Protein AF-A0A7Y2YFJ6-F1 (afdb_monomer)

Sequence (96 aa):
MQQESKYTLKSYNLSKLILILLTVAALAVMINTNPVISRFLFGLPVVLSGLLGIVGVIILYKGRNEPIDEKKIIAFVVNTAMVLLIIAIFISNTLY

pLDDT: mean 88.81, std 11.49, range [35.41, 97.5]

Mean predicted aligned error: 5.03 Å

Radius of gyration: 15.34 Å; Cα contacts (8 Å, |Δi|>4): 104; chains: 1; bounding box: 30×35×45 Å

Secondary structure (DSSP, 8-state):
-----HHHHHHHHHHHHHHHHHHHHHHHHHH---HHHHHHHHHHHHHHHHHHHHHHHHHHHHTTTS---HHHHHHHHHHHHHHHHHHHHHHHHHH-

Nearest PDB structures (foldseek):
  5vot-assembly1_F  TM=4.500E-01  e=9.932E-01  Rattus norvegicus
  5vot-assembly1_G  TM=5.470E-01  e=2.808E+00  Rattus norvegicus
  2dnx-assembly1_A  TM=5.049E-01  e=5.301E+00  Homo sapiens
  8gjg-assembly1_A  TM=5.930E-01  e=7.075E+00  synthetic construct

Structure (mmCIF, N/CA/C/O backbone):
data_AF-A0A7Y2YFJ6-F1
#
_entry.id   AF-A0A7Y2YFJ6-F1
#
loop_
_atom_site.group_PDB
_atom_site.id
_atom_site.type_symbol
_atom_site.label_atom_id
_atom_site.label_alt_id
_atom_site.label_comp_id
_atom_site.label_asym_id
_atom_site.label_entity_id
_atom_site.label_seq_id
_atom_site.pdbx_PDB_ins_code
_atom_site.Cartn_x
_atom_site.Cartn_y
_atom_site.Cartn_z
_atom_site.occupancy
_atom_site.B_iso_or_equiv
_atom_site.auth_seq_id
_atom_site.auth_comp_id
_atom_site.auth_asym_id
_atom_site.auth_atom_id
_atom_site.pdbx_PDB_model_num
ATOM 1 N N . MET A 1 1 ? -15.986 15.693 23.183 1.00 35.41 1 MET A N 1
ATOM 2 C CA . MET A 1 1 ? -14.667 15.669 22.513 1.00 35.41 1 MET A CA 1
ATOM 3 C C . MET A 1 1 ? -14.560 14.358 21.754 1.00 35.41 1 MET A C 1
ATOM 5 O O . MET A 1 1 ? -14.580 13.315 22.394 1.00 35.41 1 MET A O 1
ATOM 9 N N . GLN A 1 2 ? -14.559 14.394 20.417 1.00 44.66 2 GLN A N 1
ATOM 10 C CA . GLN A 1 2 ? -14.331 13.203 19.591 1.00 44.66 2 GLN A CA 1
ATOM 11 C C . GLN A 1 2 ? -12.930 12.677 19.902 1.00 44.66 2 GLN A C 1
ATOM 13 O O . GLN A 1 2 ? -11.945 13.391 19.737 1.00 44.66 2 GLN A O 1
ATOM 18 N N . GLN A 1 3 ? -12.857 11.463 20.437 1.00 53.78 3 GLN A N 1
ATOM 19 C CA . GLN A 1 3 ? -11.600 10.814 20.769 1.00 53.78 3 GLN A CA 1
ATOM 20 C C . GLN A 1 3 ? -10.869 10.550 19.449 1.00 53.78 3 GLN A C 1
ATOM 22 O O . GLN A 1 3 ? -11.312 9.717 18.660 1.00 53.78 3 GLN A O 1
ATOM 27 N N . GLU A 1 4 ? -9.815 11.320 19.161 1.00 59.53 4 GLU A N 1
ATOM 28 C CA . GLU A 1 4 ? -9.047 11.132 17.934 1.00 59.53 4 GLU A CA 1
ATOM 29 C C . GLU A 1 4 ? -8.532 9.693 17.884 1.00 59.53 4 GLU A C 1
ATOM 31 O O . GLU A 1 4 ? -7.816 9.207 18.763 1.00 59.53 4 GLU A O 1
ATOM 36 N N . SER A 1 5 ? -8.965 9.009 16.838 1.00 74.44 5 SER A N 1
ATOM 37 C CA . SER A 1 5 ? -8.759 7.597 16.587 1.00 74.44 5 SER A CA 1
ATOM 38 C C . SER A 1 5 ? -7.275 7.328 16.308 1.00 74.44 5 SER A C 1
ATOM 40 O O . SER A 1 5 ? -6.808 7.424 15.171 1.00 74.44 5 SER A O 1
ATOM 42 N N . LYS A 1 6 ? -6.492 7.064 17.359 1.00 88.50 6 LYS A N 1
ATOM 43 C CA . LYS A 1 6 ? -5.022 6.990 17.315 1.00 88.50 6 LYS A CA 1
ATOM 44 C C . LYS A 1 6 ? -4.509 5.958 16.311 1.00 88.50 6 LYS A C 1
ATOM 46 O O . LYS A 1 6 ? -3.498 6.205 15.648 1.00 88.50 6 LYS A O 1
ATOM 51 N N . TYR A 1 7 ? -5.148 4.794 16.213 1.00 91.25 7 TYR A N 1
ATOM 52 C CA . TYR A 1 7 ? -4.722 3.741 15.288 1.00 91.25 7 TYR A CA 1
ATOM 53 C C . TYR A 1 7 ? -5.165 4.046 13.857 1.00 91.25 7 TYR A C 1
ATOM 55 O O . TYR A 1 7 ? -4.362 3.932 12.930 1.00 91.25 7 TYR A O 1
ATOM 63 N N . THR A 1 8 ? -6.396 4.516 13.686 1.00 91.94 8 THR A N 1
ATOM 64 C CA . THR A 1 8 ? -6.945 4.957 12.400 1.00 91.94 8 THR A CA 1
ATOM 65 C C . THR A 1 8 ? -6.108 6.071 11.789 1.00 91.94 8 THR A C 1
ATOM 67 O O . THR A 1 8 ? -5.740 5.969 10.625 1.00 91.94 8 THR A O 1
ATOM 70 N N . LEU A 1 9 ? -5.703 7.084 12.562 1.00 93.94 9 LEU A N 1
ATOM 71 C CA . LEU A 1 9 ? -4.864 8.173 12.059 1.00 93.94 9 LEU A CA 1
ATOM 72 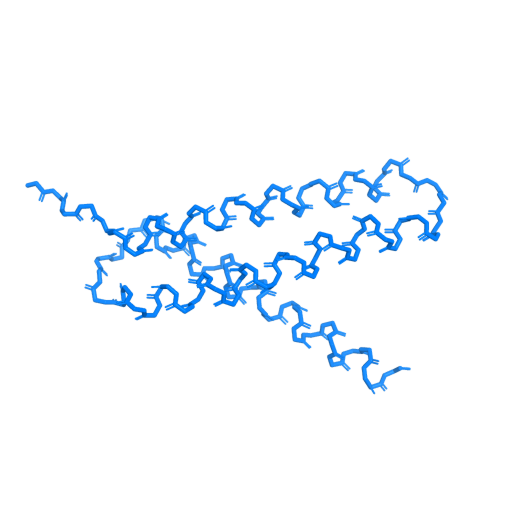C C . LEU A 1 9 ? -3.495 7.671 11.579 1.00 93.94 9 LEU A C 1
ATOM 74 O O . LEU A 1 9 ? -3.003 8.097 10.535 1.00 93.94 9 LEU A O 1
ATOM 78 N N . LYS A 1 10 ? -2.881 6.738 12.317 1.00 94.12 10 LYS A N 1
ATOM 79 C CA . LYS A 1 10 ? -1.615 6.112 11.909 1.00 94.12 10 LYS A CA 1
ATOM 80 C C . LYS A 1 10 ? -1.773 5.312 10.620 1.00 94.12 10 LYS A C 1
ATOM 82 O O . LYS A 1 10 ? -0.975 5.486 9.706 1.00 94.12 10 LYS A O 1
ATOM 87 N N . SER A 1 11 ? -2.803 4.472 10.543 1.00 94.56 11 SER A N 1
ATOM 88 C CA . SER A 1 11 ? -3.099 3.664 9.357 1.00 94.56 11 SER A CA 1
ATOM 89 C C . SER A 1 11 ? -3.416 4.547 8.141 1.00 94.56 11 SER A C 1
ATOM 91 O O . SER A 1 11 ? -2.885 4.320 7.058 1.00 94.56 11 SER A O 1
ATOM 93 N N . TYR A 1 12 ? -4.166 5.632 8.344 1.00 95.94 12 TYR A N 1
ATOM 94 C CA . TYR A 1 12 ? -4.479 6.640 7.331 1.00 95.94 12 TYR A CA 1
ATOM 95 C C . TYR A 1 12 ? -3.236 7.379 6.817 1.00 95.94 12 TYR A C 1
ATOM 97 O O . TYR A 1 12 ? -3.099 7.621 5.618 1.00 95.94 12 TYR A O 1
ATOM 105 N N . ASN A 1 13 ? -2.293 7.723 7.698 1.00 96.31 13 ASN A N 1
ATOM 106 C CA . ASN A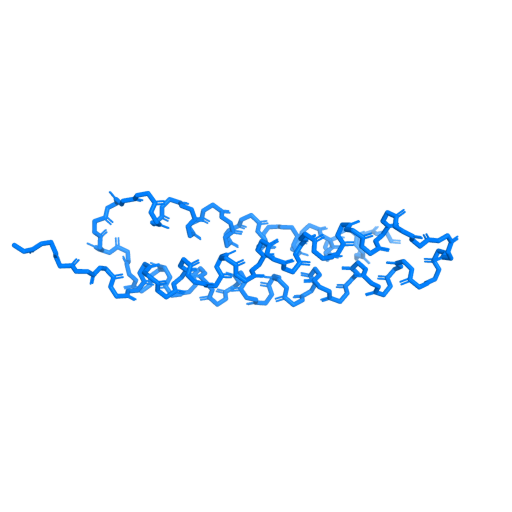 1 13 ? -1.034 8.336 7.276 1.00 96.31 13 ASN A CA 1
ATOM 107 C C . ASN A 1 13 ? -0.208 7.398 6.386 1.00 96.31 13 ASN A C 1
ATOM 109 O O . ASN A 1 13 ? 0.381 7.868 5.414 1.00 96.31 13 ASN A O 1
ATOM 113 N N . LEU A 1 14 ? -0.213 6.089 6.661 1.00 96.44 14 LEU A N 1
ATOM 114 C CA . LEU A 1 14 ? 0.411 5.105 5.771 1.00 96.44 14 LEU A CA 1
ATOM 115 C C . LEU A 1 14 ? -0.297 5.045 4.417 1.00 96.44 14 LEU A C 1
ATOM 117 O O . LEU A 1 14 ? 0.369 5.050 3.388 1.00 96.44 14 LEU A O 1
ATOM 121 N N . SER A 1 15 ? -1.628 5.085 4.399 1.00 96.25 15 SER A N 1
ATOM 122 C CA . SER A 1 15 ? -2.394 5.119 3.151 1.00 96.25 15 SER A CA 1
ATOM 123 C C . SER A 1 15 ? -2.083 6.349 2.301 1.00 96.25 15 SER A C 1
ATOM 125 O O . SER A 1 15 ? -1.931 6.226 1.090 1.00 96.25 15 SER A O 1
ATOM 127 N N . LYS A 1 16 ? -1.897 7.527 2.912 1.00 97.50 16 LYS A N 1
ATOM 128 C CA . LYS A 1 16 ? -1.432 8.720 2.184 1.00 97.50 16 LYS A CA 1
ATOM 129 C C . LYS A 1 16 ? -0.056 8.508 1.550 1.00 97.50 16 LYS A C 1
ATOM 131 O O . LYS A 1 16 ? 0.139 8.888 0.401 1.00 97.50 16 LYS A O 1
ATOM 136 N N . LEU A 1 17 ? 0.881 7.887 2.269 1.00 96.75 17 LEU A N 1
ATOM 137 C CA . LEU A 1 17 ? 2.205 7.571 1.722 1.00 96.75 17 LEU A CA 1
ATOM 138 C C . LEU A 1 17 ? 2.117 6.577 0.559 1.00 96.75 17 LEU A C 1
ATOM 140 O O . LEU A 1 17 ? 2.776 6.789 -0.453 1.00 96.75 17 LEU A O 1
ATOM 144 N N . ILE A 1 18 ? 1.272 5.548 0.670 1.00 96.69 18 ILE A N 1
ATOM 145 C CA . ILE A 1 18 ? 1.002 4.599 -0.420 1.00 96.69 18 ILE A CA 1
ATOM 146 C C . ILE A 1 18 ? 0.482 5.340 -1.654 1.00 96.69 18 ILE A C 1
ATOM 148 O O . ILE A 1 18 ? 1.014 5.161 -2.743 1.00 96.69 18 ILE A O 1
ATOM 152 N N . LEU A 1 19 ? -0.509 6.221 -1.498 1.00 96.06 19 LEU A N 1
ATOM 153 C CA . LEU A 1 19 ? -1.061 6.988 -2.618 1.00 96.06 19 LEU A CA 1
ATOM 154 C C . LEU A 1 19 ? -0.004 7.871 -3.293 1.00 96.06 19 LEU A C 1
ATOM 156 O O . LEU A 1 19 ? 0.047 7.932 -4.521 1.00 96.06 19 LEU A O 1
ATOM 160 N N . ILE A 1 20 ? 0.875 8.511 -2.517 1.00 95.44 20 ILE A N 1
ATOM 161 C CA . ILE A 1 20 ? 1.992 9.294 -3.061 1.00 95.44 20 ILE A CA 1
ATOM 162 C C . ILE A 1 20 ? 2.959 8.388 -3.83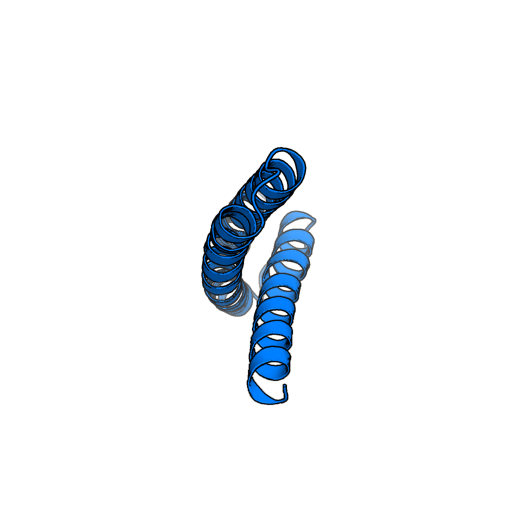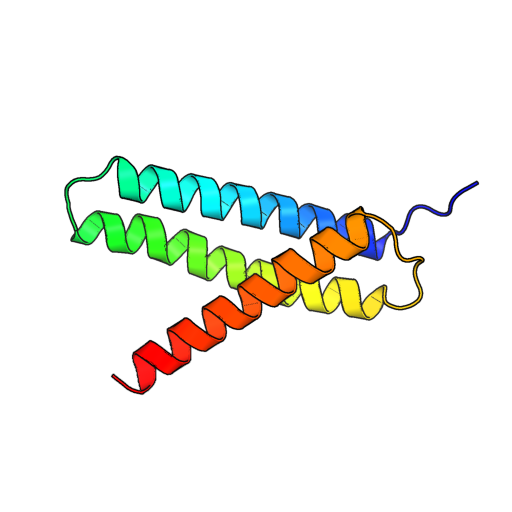0 1.00 95.44 20 ILE A C 1
ATOM 164 O O . ILE A 1 20 ? 3.296 8.699 -4.970 1.00 95.44 20 ILE A O 1
ATOM 168 N N . LEU A 1 21 ? 3.372 7.257 -3.247 1.00 93.94 21 LEU A N 1
ATOM 169 C CA . LEU A 1 21 ? 4.276 6.302 -3.895 1.00 93.94 21 LEU A CA 1
ATOM 170 C C . LEU A 1 21 ? 3.706 5.790 -5.219 1.00 93.94 21 LEU A C 1
ATOM 172 O O . LEU A 1 21 ? 4.416 5.771 -6.220 1.00 93.94 21 LEU A O 1
ATOM 176 N N . LEU A 1 22 ? 2.423 5.427 -5.241 1.00 92.38 22 LEU A N 1
ATOM 177 C CA . LEU A 1 22 ? 1.744 4.957 -6.447 1.00 92.38 22 LEU A CA 1
ATOM 178 C C . LEU A 1 22 ? 1.596 6.062 -7.495 1.00 92.38 22 LEU A C 1
ATOM 180 O O . LEU A 1 22 ? 1.759 5.800 -8.684 1.00 92.38 22 LEU A O 1
ATOM 184 N N . THR A 1 23 ? 1.348 7.302 -7.071 1.00 93.12 23 THR A N 1
ATOM 185 C CA . THR A 1 23 ? 1.284 8.452 -7.984 1.00 93.12 23 THR A CA 1
ATOM 186 C C . THR A 1 23 ? 2.645 8.703 -8.628 1.00 93.12 23 THR A C 1
ATOM 188 O O . THR A 1 23 ? 2.735 8.857 -9.844 1.00 93.12 23 THR A O 1
ATOM 191 N N . VAL A 1 24 ? 3.720 8.677 -7.835 1.00 89.69 24 VAL A N 1
ATOM 192 C CA . VAL A 1 24 ? 5.095 8.796 -8.340 1.00 89.69 24 VAL A CA 1
ATOM 193 C C . VAL A 1 24 ? 5.423 7.647 -9.292 1.00 89.69 24 VAL A C 1
ATOM 195 O O . VAL A 1 24 ? 5.967 7.897 -10.362 1.00 89.69 24 VAL A O 1
ATOM 198 N N . ALA A 1 25 ? 5.046 6.411 -8.955 1.00 89.31 25 ALA A N 1
ATOM 199 C CA . ALA A 1 25 ? 5.244 5.247 -9.818 1.00 89.31 25 ALA A CA 1
ATOM 200 C C . ALA A 1 25 ? 4.534 5.411 -11.169 1.00 89.31 25 ALA A C 1
ATOM 202 O O . ALA A 1 25 ? 5.137 5.189 -12.216 1.00 89.31 25 ALA A O 1
ATOM 203 N N . ALA A 1 26 ? 3.271 5.845 -11.153 1.00 89.25 26 ALA A N 1
ATOM 204 C CA . ALA A 1 26 ? 2.488 6.071 -12.362 1.00 89.25 26 ALA A CA 1
ATOM 205 C C . ALA A 1 26 ? 3.109 7.164 -13.247 1.00 89.25 26 ALA A C 1
ATOM 207 O O . ALA A 1 26 ? 3.304 6.948 -14.442 1.00 89.25 26 ALA A O 1
ATOM 208 N N . LEU A 1 27 ? 3.491 8.304 -12.660 1.00 89.69 27 LEU A N 1
ATOM 209 C CA . LEU A 1 27 ? 4.155 9.391 -13.386 1.00 89.69 27 LEU A CA 1
ATOM 210 C C . LEU A 1 27 ? 5.507 8.952 -13.963 1.00 89.69 27 LEU A C 1
ATOM 212 O O . LEU A 1 27 ? 5.828 9.267 -15.107 1.00 89.69 27 LEU A O 1
ATOM 216 N N . ALA A 1 28 ? 6.286 8.192 -13.196 1.00 85.38 28 ALA A N 1
ATOM 217 C CA . ALA A 1 28 ? 7.589 7.700 -13.622 1.00 85.38 28 ALA A CA 1
ATOM 218 C C . ALA A 1 28 ? 7.484 6.724 -14.807 1.00 85.38 28 AL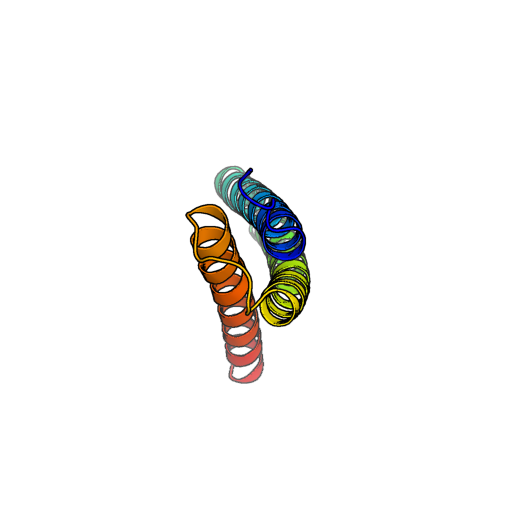A A C 1
ATOM 220 O O . ALA A 1 28 ? 8.318 6.770 -15.709 1.00 85.38 28 ALA A O 1
ATOM 221 N N . VAL A 1 29 ? 6.441 5.886 -14.843 1.00 84.12 29 VAL A N 1
ATOM 222 C CA . VAL A 1 29 ? 6.137 5.016 -15.992 1.00 84.12 29 VAL A CA 1
ATOM 223 C C . VAL A 1 29 ? 5.691 5.830 -17.204 1.00 84.12 29 VAL A C 1
ATOM 225 O O . VAL A 1 29 ? 6.125 5.539 -18.313 1.00 84.12 29 VAL A O 1
ATOM 228 N N . MET A 1 30 ? 4.859 6.857 -17.007 1.00 86.00 30 MET A N 1
ATOM 229 C CA . MET A 1 30 ? 4.355 7.701 -18.098 1.00 86.00 30 MET A CA 1
ATOM 230 C C . MET A 1 30 ? 5.456 8.502 -18.803 1.00 86.00 30 MET A C 1
ATOM 232 O O . MET A 1 30 ? 5.388 8.700 -20.012 1.00 86.00 30 MET A O 1
ATOM 236 N N . ILE A 1 31 ? 6.460 8.975 -18.061 1.00 83.25 31 ILE A N 1
ATOM 237 C CA . ILE A 1 31 ? 7.527 9.834 -18.599 1.00 83.25 31 ILE A CA 1
ATOM 238 C C . ILE A 1 31 ? 8.638 9.013 -19.275 1.00 83.25 31 ILE A C 1
ATOM 240 O O . ILE A 1 31 ? 9.365 9.534 -20.122 1.00 83.25 31 ILE A O 1
ATOM 244 N N . ASN A 1 32 ? 8.804 7.738 -18.915 1.00 71.38 32 ASN A N 1
ATOM 245 C CA . ASN A 1 32 ? 9.985 6.977 -19.303 1.00 71.38 32 ASN A CA 1
ATOM 246 C C . ASN A 1 32 ? 9.762 6.090 -20.536 1.00 71.38 32 ASN A C 1
ATOM 248 O O . ASN A 1 32 ? 8.947 5.172 -20.528 1.00 71.38 32 ASN A O 1
ATOM 252 N N . THR A 1 33 ? 10.563 6.317 -21.578 1.00 66.81 33 THR A N 1
ATOM 253 C CA . THR A 1 33 ? 10.551 5.557 -22.837 1.00 66.81 33 THR A CA 1
ATOM 254 C C . THR A 1 33 ? 11.399 4.283 -22.799 1.00 66.81 33 THR A C 1
ATOM 256 O O . THR A 1 33 ? 11.288 3.461 -23.707 1.00 66.81 33 THR A O 1
ATOM 259 N N . ASN A 1 34 ? 12.230 4.074 -21.766 1.00 80.38 34 ASN A N 1
ATOM 260 C CA . ASN A 1 34 ? 13.028 2.854 -21.634 1.00 80.38 34 ASN A CA 1
ATOM 261 C C . ASN A 1 34 ? 12.303 1.789 -20.778 1.00 80.38 34 ASN A C 1
ATOM 263 O O . ASN A 1 34 ? 12.112 1.990 -19.571 1.00 80.38 34 ASN A O 1
ATOM 267 N N . PRO A 1 35 ? 11.965 0.616 -21.349 1.00 78.62 35 PRO A N 1
ATOM 268 C CA . PRO A 1 35 ? 11.181 -0.414 -20.665 1.00 78.62 35 PRO A CA 1
ATOM 269 C C . PRO A 1 35 ? 11.891 -1.040 -19.454 1.00 78.62 35 PRO A C 1
ATOM 271 O O . PRO A 1 35 ? 11.227 -1.450 -18.501 1.00 78.62 35 PRO A O 1
ATOM 274 N N . VAL A 1 36 ? 13.228 -1.092 -19.443 1.00 81.69 36 VAL A N 1
ATOM 275 C CA . VAL A 1 36 ? 13.991 -1.649 -18.311 1.00 81.69 36 VAL A CA 1
ATOM 276 C C . VAL A 1 36 ? 13.891 -0.727 -17.101 1.00 81.69 36 VAL A C 1
ATOM 278 O O . VAL A 1 36 ? 13.616 -1.178 -15.992 1.00 81.69 36 VAL A O 1
ATOM 281 N N . ILE A 1 37 ? 14.062 0.577 -17.317 1.00 79.38 37 ILE A N 1
ATOM 282 C CA . ILE A 1 37 ? 14.001 1.569 -16.242 1.00 79.38 37 ILE A CA 1
ATOM 283 C C . ILE A 1 37 ? 12.556 1.700 -15.732 1.00 79.38 37 ILE A C 1
ATOM 285 O O . ILE A 1 37 ? 12.341 1.786 -14.525 1.00 79.38 37 ILE A O 1
ATOM 289 N N . SER A 1 38 ? 11.563 1.609 -16.624 1.00 77.44 38 SER A N 1
ATOM 290 C CA . SER A 1 38 ? 10.139 1.598 -16.263 1.00 77.44 38 SER A CA 1
ATOM 291 C C . SER A 1 38 ? 9.781 0.461 -15.289 1.00 77.44 38 SER A C 1
ATOM 293 O O . SER A 1 38 ? 9.088 0.695 -14.298 1.00 77.44 38 SER A O 1
ATOM 295 N N . ARG A 1 39 ? 10.347 -0.746 -15.470 1.00 80.75 39 ARG A N 1
ATOM 296 C CA . ARG A 1 39 ? 10.160 -1.862 -14.519 1.00 80.75 39 ARG A CA 1
ATOM 297 C C . ARG A 1 39 ? 10.642 -1.536 -13.111 1.00 80.75 39 ARG A C 1
ATOM 299 O O . ARG A 1 39 ? 9.943 -1.857 -12.156 1.00 80.75 39 ARG A O 1
ATOM 306 N N . PHE A 1 40 ? 11.808 -0.911 -12.965 1.00 82.69 40 PHE A N 1
ATOM 307 C CA . PHE A 1 40 ? 12.329 -0.549 -11.643 1.00 82.69 40 PHE A CA 1
ATOM 308 C C . PHE A 1 40 ? 11.550 0.610 -11.018 1.00 82.69 40 PHE A C 1
ATOM 310 O O . PHE A 1 40 ? 11.204 0.549 -9.838 1.00 82.69 40 PHE A O 1
ATOM 317 N N . LEU A 1 41 ? 11.230 1.633 -11.817 1.00 82.00 41 LEU A N 1
ATOM 318 C CA . LEU A 1 41 ? 10.470 2.807 -11.383 1.00 82.00 41 LEU A CA 1
ATOM 319 C C . LEU A 1 41 ? 9.034 2.473 -10.975 1.00 82.00 41 LEU A C 1
ATOM 321 O O . LEU A 1 41 ? 8.479 3.154 -10.120 1.00 82.00 41 LEU A O 1
ATOM 325 N N . PHE A 1 42 ? 8.445 1.425 -11.547 1.00 84.69 42 PHE A N 1
ATOM 326 C CA . PHE A 1 42 ? 7.150 0.911 -11.118 1.00 84.69 42 PHE A CA 1
ATOM 327 C C . PHE A 1 42 ? 7.278 -0.094 -9.970 1.00 84.69 42 PHE A C 1
ATOM 329 O O . PHE A 1 42 ? 6.612 0.026 -8.943 1.00 84.69 42 PHE A O 1
ATOM 336 N N . GLY A 1 43 ? 8.154 -1.087 -10.131 1.00 87.19 43 GLY A N 1
ATOM 337 C CA . GLY A 1 43 ? 8.246 -2.235 -9.237 1.00 87.19 43 GLY A CA 1
ATOM 338 C C . GLY A 1 43 ? 8.652 -1.857 -7.817 1.00 87.19 43 GLY A C 1
ATOM 339 O O . GLY A 1 43 ? 8.033 -2.327 -6.864 1.00 87.19 43 GLY A O 1
ATOM 340 N N . LEU A 1 44 ? 9.643 -0.975 -7.654 1.00 89.88 44 LEU A N 1
ATOM 341 C CA . LEU A 1 44 ? 10.124 -0.603 -6.324 1.00 89.88 44 LEU A CA 1
ATOM 342 C C . LEU A 1 44 ? 9.047 0.137 -5.501 1.00 89.88 44 LEU A C 1
ATOM 344 O O . LEU A 1 44 ? 8.756 -0.317 -4.390 1.00 89.88 44 LEU A O 1
ATOM 348 N N . PRO A 1 45 ? 8.391 1.204 -6.005 1.00 91.81 45 PRO A N 1
ATOM 349 C CA . PRO A 1 45 ? 7.282 1.833 -5.289 1.00 91.81 45 PRO A CA 1
ATOM 350 C C . PRO A 1 45 ? 6.117 0.890 -4.988 1.00 91.81 45 PRO A C 1
ATOM 352 O O . PRO A 1 45 ? 5.527 0.996 -3.915 1.00 91.81 45 PRO A O 1
ATOM 355 N N . VAL A 1 46 ? 5.788 -0.038 -5.893 1.00 92.38 46 VAL A N 1
ATOM 356 C CA . VAL A 1 46 ? 4.708 -1.017 -5.690 1.00 92.38 46 VAL A CA 1
ATOM 357 C C . VAL A 1 46 ? 5.040 -1.971 -4.543 1.00 92.38 46 VAL A C 1
ATOM 359 O O . VAL A 1 46 ? 4.216 -2.154 -3.646 1.00 92.38 46 VAL A O 1
ATOM 362 N N . VAL A 1 47 ? 6.257 -2.525 -4.515 1.00 92.50 47 VAL A N 1
ATOM 363 C CA . VAL A 1 47 ? 6.706 -3.420 -3.435 1.00 92.50 47 VAL A CA 1
ATOM 364 C C . VAL A 1 47 ? 6.716 -2.692 -2.089 1.00 92.50 47 VAL A C 1
ATOM 366 O O . VAL A 1 47 ? 6.159 -3.193 -1.111 1.00 92.50 47 VAL A O 1
ATOM 369 N N . LEU A 1 48 ? 7.282 -1.480 -2.038 1.00 94.62 48 LEU A N 1
ATOM 370 C CA . LEU A 1 48 ? 7.270 -0.653 -0.827 1.00 94.62 48 LEU A CA 1
ATOM 371 C C . LEU A 1 48 ? 5.840 -0.352 -0.368 1.00 94.62 48 LEU A C 1
ATOM 373 O O . LEU A 1 48 ? 5.531 -0.479 0.817 1.00 94.62 48 LEU A O 1
ATOM 377 N N . SER A 1 49 ? 4.953 -0.013 -1.303 1.00 95.38 49 SER A N 1
ATOM 378 C CA . SER A 1 49 ? 3.555 0.289 -1.004 1.00 95.38 49 SER A CA 1
ATOM 379 C C . SER A 1 49 ? 2.834 -0.895 -0.372 1.00 95.38 49 SER A C 1
ATOM 381 O O . SER A 1 49 ? 2.096 -0.699 0.589 1.00 95.38 49 SER A O 1
ATOM 383 N N . GLY A 1 50 ? 3.049 -2.131 -0.830 1.00 95.12 50 GLY A N 1
ATOM 384 C CA . GLY A 1 50 ? 2.392 -3.271 -0.186 1.00 95.12 50 GLY A CA 1
ATOM 385 C C . GLY A 1 50 ? 3.015 -3.700 1.134 1.00 95.12 50 GLY A C 1
ATOM 386 O O . GLY A 1 50 ? 2.262 -4.122 2.007 1.00 95.12 50 GLY A O 1
ATOM 387 N N . LEU A 1 51 ? 4.314 -3.479 1.372 1.00 95.88 51 LEU A N 1
ATOM 388 C CA . LEU A 1 51 ? 4.866 -3.588 2.731 1.00 95.88 51 LEU A CA 1
ATOM 389 C C . LEU A 1 51 ? 4.179 -2.596 3.683 1.00 95.88 51 LEU A C 1
ATOM 391 O O . LEU A 1 51 ? 3.744 -2.976 4.773 1.00 95.88 51 LEU A O 1
ATOM 395 N N . LEU A 1 52 ? 4.008 -1.342 3.250 1.00 97.00 52 LEU A N 1
ATOM 396 C CA . LEU A 1 52 ? 3.252 -0.337 4.004 1.00 97.00 52 LEU A CA 1
ATOM 397 C C . LEU A 1 52 ? 1.780 -0.738 4.172 1.00 97.00 52 LEU A C 1
ATOM 399 O O . LEU A 1 52 ? 1.223 -0.532 5.248 1.00 97.00 52 LEU A O 1
ATOM 403 N N . GLY A 1 53 ? 1.171 -1.354 3.156 1.00 96.50 53 GLY A N 1
ATOM 404 C CA . GLY A 1 53 ? -0.190 -1.886 3.203 1.00 96.50 53 GLY A CA 1
ATOM 405 C C . GLY A 1 53 ? -0.356 -2.952 4.286 1.00 96.50 53 GLY A C 1
ATOM 406 O O . GLY A 1 53 ? -1.273 -2.852 5.099 1.00 96.50 53 GLY A O 1
ATOM 407 N N . ILE A 1 54 ? 0.572 -3.914 4.382 1.00 97.00 54 ILE A N 1
ATOM 408 C CA . ILE A 1 54 ? 0.571 -4.946 5.436 1.00 97.00 54 ILE A CA 1
ATOM 409 C C . ILE A 1 54 ? 0.627 -4.288 6.820 1.00 97.00 54 ILE A C 1
ATOM 411 O O . ILE A 1 54 ? -0.198 -4.582 7.689 1.00 97.00 54 ILE A O 1
ATOM 415 N N . VAL A 1 55 ? 1.562 -3.354 7.023 1.00 97.44 55 VAL A N 1
ATOM 416 C CA . VAL A 1 55 ? 1.684 -2.614 8.290 1.00 97.44 55 VAL A CA 1
ATOM 417 C C . VAL A 1 55 ? 0.403 -1.823 8.585 1.00 97.44 55 VAL A C 1
ATOM 419 O O . VAL A 1 55 ? -0.089 -1.838 9.716 1.00 97.44 55 VAL A O 1
ATOM 422 N N . GLY A 1 56 ? -0.173 -1.175 7.573 1.00 95.69 56 GLY A N 1
ATOM 423 C CA . GLY A 1 56 ? -1.412 -0.411 7.665 1.00 95.69 56 GLY A CA 1
ATOM 424 C C . GLY A 1 56 ? -2.606 -1.254 8.102 1.00 95.69 56 GLY A C 1
ATOM 425 O O . GLY A 1 56 ? -3.331 -0.839 9.012 1.00 95.69 56 GLY A O 1
ATOM 426 N N . VAL A 1 57 ? -2.763 -2.456 7.537 1.00 96.69 57 VAL A N 1
ATOM 427 C CA . VAL A 1 57 ? -3.800 -3.425 7.928 1.00 96.69 57 VAL A CA 1
ATOM 428 C C . VAL A 1 57 ? -3.591 -3.905 9.366 1.00 96.69 57 VAL A C 1
ATOM 430 O O . VAL A 1 57 ? -4.544 -3.924 10.143 1.00 96.69 57 VAL A O 1
ATOM 433 N N . ILE A 1 58 ? -2.355 -4.222 9.772 1.00 96.94 58 ILE A N 1
ATOM 434 C CA . ILE A 1 58 ? -2.050 -4.641 11.154 1.00 96.94 58 ILE A CA 1
ATOM 435 C C . ILE A 1 58 ? -2.409 -3.535 12.157 1.00 96.94 58 ILE A C 1
ATOM 437 O O . ILE A 1 58 ? -2.996 -3.809 13.207 1.00 96.94 58 ILE A O 1
ATOM 441 N N . ILE A 1 59 ? -2.070 -2.278 11.855 1.00 95.19 59 ILE A N 1
ATOM 442 C CA . ILE A 1 59 ? -2.415 -1.129 12.705 1.00 95.19 59 ILE A CA 1
ATOM 443 C C . ILE A 1 59 ? -3.935 -0.957 12.784 1.00 95.19 59 ILE A C 1
ATOM 445 O O . ILE A 1 59 ? -4.468 -0.765 13.877 1.00 95.19 59 ILE A O 1
ATOM 449 N N . LEU A 1 60 ? -4.632 -1.059 11.652 1.00 93.88 60 LEU A N 1
ATOM 450 C CA . LEU A 1 60 ? -6.084 -0.907 11.590 1.00 93.88 60 LEU A CA 1
ATOM 451 C C . LEU A 1 60 ? -6.808 -2.018 12.361 1.00 93.88 60 LEU A C 1
ATOM 453 O O . LEU A 1 60 ? -7.771 -1.745 13.073 1.00 93.88 60 LEU A O 1
ATOM 457 N N . TYR A 1 61 ? -6.291 -3.249 12.310 1.00 94.56 61 TYR A N 1
ATOM 458 C CA . TYR A 1 61 ? -6.800 -4.372 13.097 1.00 94.56 61 TYR A CA 1
ATOM 459 C C . TYR A 1 61 ? -6.668 -4.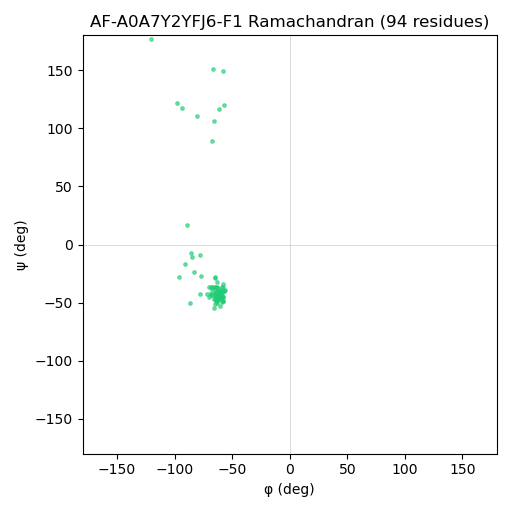131 14.609 1.00 94.56 61 TYR A C 1
ATOM 461 O O . TYR A 1 61 ? -7.601 -4.412 15.364 1.00 94.56 61 TYR A O 1
ATOM 469 N N . LYS A 1 62 ? -5.552 -3.538 15.065 1.00 93.31 62 LYS A N 1
ATOM 470 C CA . LYS A 1 62 ? -5.390 -3.109 16.470 1.00 93.31 62 LYS A CA 1
ATOM 471 C C . LYS A 1 62 ? -6.396 -2.016 16.859 1.00 93.31 62 LYS A C 1
ATOM 473 O O . LYS A 1 62 ? -6.855 -1.995 17.995 1.00 93.31 62 LYS A O 1
ATOM 478 N N . GLY A 1 63 ? -6.768 -1.153 15.913 1.00 90.31 63 GLY A N 1
ATOM 479 C CA . GLY A 1 63 ? -7.768 -0.088 16.058 1.00 90.31 63 GLY A CA 1
ATOM 480 C C . GLY A 1 63 ? -9.211 -0.483 15.728 1.00 90.31 63 GLY A C 1
ATOM 481 O O . GLY A 1 63 ? -10.040 0.394 15.481 1.00 90.31 63 GLY A O 1
ATOM 482 N N . ARG A 1 64 ? -9.552 -1.779 15.672 1.00 91.62 64 ARG A N 1
ATOM 483 C CA . ARG A 1 64 ? -10.863 -2.227 15.160 1.00 91.62 64 ARG A CA 1
ATOM 484 C C . ARG A 1 64 ? -12.063 -1.643 15.912 1.00 91.62 64 ARG A C 1
ATOM 486 O O . ARG A 1 64 ? -13.053 -1.320 15.268 1.00 91.62 64 ARG A O 1
ATOM 493 N N . ASN A 1 65 ? -11.931 -1.429 17.222 1.00 91.62 65 ASN A N 1
ATOM 494 C CA . ASN A 1 65 ? -12.990 -0.894 18.087 1.00 91.62 65 ASN A CA 1
ATOM 495 C C . ASN A 1 65 ? -13.170 0.629 17.964 1.00 91.62 65 ASN A C 1
ATOM 497 O O . ASN A 1 65 ? -14.100 1.180 18.544 1.00 91.62 65 ASN A O 1
ATOM 501 N N . GLU A 1 66 ? -12.269 1.320 17.263 1.00 90.44 66 GLU A N 1
ATOM 502 C CA . GLU A 1 66 ? -12.410 2.755 17.025 1.00 90.44 66 GLU A CA 1
ATOM 503 C C . GLU A 1 66 ? -13.620 3.050 16.109 1.00 90.44 66 GLU A C 1
ATOM 505 O O . GLU A 1 66 ? -13.959 2.207 15.269 1.00 90.44 66 GLU A O 1
ATOM 510 N N . PRO A 1 67 ? -14.277 4.219 16.229 1.00 90.56 67 PRO A N 1
ATOM 511 C CA . PRO A 1 67 ? -15.423 4.563 15.390 1.00 90.56 67 PRO A CA 1
ATOM 512 C C . PRO A 1 67 ? -15.073 4.544 13.897 1.00 90.56 67 PRO A C 1
ATOM 514 O O . PRO A 1 67 ? -13.935 4.794 13.500 1.00 90.56 67 PRO A O 1
ATOM 517 N N . ILE A 1 68 ? -16.062 4.222 13.064 1.00 92.06 68 ILE A N 1
ATOM 518 C CA . ILE A 1 68 ? -15.919 4.279 11.608 1.00 92.06 68 ILE A CA 1
ATOM 519 C C . ILE A 1 68 ? -16.104 5.732 11.173 1.00 92.06 68 ILE A C 1
ATOM 521 O O . ILE A 1 68 ? -17.203 6.273 11.257 1.00 92.06 68 ILE A O 1
ATOM 525 N N . ASP A 1 69 ? -15.017 6.346 10.718 1.00 92.31 69 ASP A N 1
ATOM 526 C CA . ASP A 1 69 ? -14.991 7.653 10.070 1.00 92.31 69 ASP A CA 1
ATOM 527 C C . ASP A 1 69 ? -14.415 7.535 8.645 1.00 92.31 69 ASP A C 1
ATOM 529 O O . ASP A 1 69 ? -13.977 6.465 8.206 1.00 92.31 69 ASP A O 1
ATOM 533 N N . GLU A 1 70 ? -14.398 8.644 7.905 1.00 93.94 70 GLU A N 1
ATOM 534 C CA . GLU A 1 70 ? -13.845 8.695 6.545 1.00 93.94 70 GLU A CA 1
ATOM 535 C C . GLU A 1 70 ? -12.382 8.231 6.495 1.00 93.94 70 GLU A C 1
ATOM 537 O O . GLU A 1 70 ? 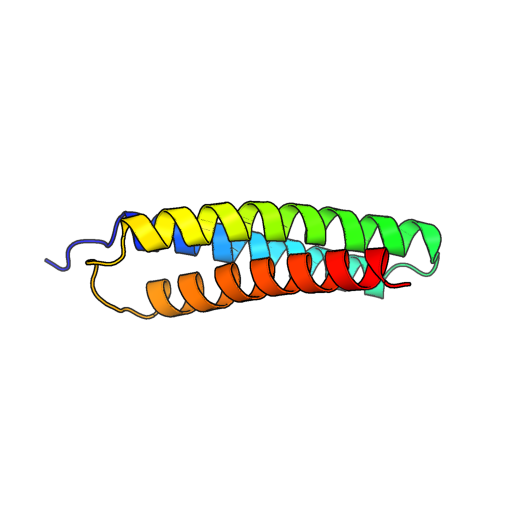-11.979 7.499 5.587 1.00 93.94 70 GLU A O 1
ATOM 542 N N . LYS A 1 71 ? -11.579 8.599 7.503 1.00 94.38 71 LYS A N 1
ATOM 543 C CA . LYS A 1 71 ? -10.161 8.227 7.579 1.00 94.38 71 LYS A CA 1
ATOM 544 C C . LYS A 1 71 ? -9.999 6.717 7.719 1.00 94.38 71 LYS A C 1
ATOM 546 O O . LYS A 1 71 ? -9.121 6.150 7.071 1.00 94.38 71 LYS A O 1
ATOM 551 N N . LYS A 1 72 ? -10.841 6.057 8.521 1.00 94.44 72 LYS A N 1
ATOM 552 C CA . LYS A 1 72 ? -10.838 4.600 8.706 1.00 94.44 72 LYS A CA 1
ATOM 553 C C . LYS A 1 72 ? -11.257 3.873 7.440 1.00 94.44 72 LYS A C 1
ATOM 555 O O . LYS A 1 72 ? -10.651 2.853 7.120 1.00 94.44 72 LYS A O 1
ATOM 560 N N . ILE A 1 73 ? -12.225 4.411 6.696 1.00 95.88 73 ILE A N 1
ATOM 561 C CA . ILE A 1 73 ? -12.634 3.860 5.397 1.00 95.88 73 ILE A CA 1
ATOM 562 C C . ILE A 1 73 ? -11.469 3.931 4.406 1.00 95.88 73 ILE A C 1
ATOM 564 O O . ILE A 1 73 ? -11.105 2.910 3.825 1.00 95.88 73 ILE A O 1
ATOM 568 N N . ILE A 1 74 ? -10.831 5.097 4.261 1.00 95.50 74 ILE A N 1
ATOM 569 C CA . ILE A 1 74 ? -9.676 5.263 3.363 1.00 95.50 74 ILE A CA 1
ATOM 570 C C . ILE A 1 74 ? -8.533 4.335 3.784 1.00 95.50 74 ILE A C 1
ATOM 572 O O . ILE A 1 74 ? -7.957 3.640 2.947 1.00 95.50 74 ILE A O 1
ATOM 576 N N . ALA A 1 75 ? -8.230 4.289 5.083 1.00 95.81 75 ALA A N 1
ATOM 577 C CA . ALA A 1 75 ? -7.178 3.443 5.624 1.00 95.81 75 ALA A CA 1
ATOM 578 C C . ALA A 1 75 ? -7.436 1.953 5.371 1.00 95.81 75 ALA A C 1
ATOM 580 O O . ALA A 1 75 ? -6.517 1.213 5.029 1.00 95.81 75 ALA A O 1
ATOM 581 N N . PHE A 1 76 ? -8.682 1.506 5.513 1.00 96.44 76 PHE A N 1
ATOM 582 C CA . PHE A 1 76 ? -9.068 0.134 5.217 1.00 96.44 76 PHE A CA 1
ATOM 583 C C . PHE A 1 76 ? -8.918 -0.169 3.723 1.00 96.44 76 PHE A C 1
ATOM 585 O O . PHE A 1 76 ? -8.183 -1.080 3.355 1.00 96.44 76 PHE A O 1
ATOM 592 N N . VAL A 1 77 ? -9.548 0.633 2.858 1.00 97.00 77 VAL A N 1
ATOM 593 C CA . VAL A 1 77 ? -9.571 0.393 1.409 1.00 97.00 77 VAL A CA 1
ATOM 594 C C . VAL A 1 77 ? -8.163 0.402 0.821 1.00 97.00 77 VAL A C 1
ATOM 596 O O . VAL A 1 77 ? -7.776 -0.564 0.168 1.00 97.00 77 VAL A O 1
ATOM 599 N N . VAL A 1 78 ? -7.375 1.453 1.066 1.00 97.31 78 VAL A N 1
ATOM 600 C CA . VAL A 1 78 ? -6.051 1.610 0.442 1.00 97.31 78 VAL A CA 1
ATOM 601 C C . VAL A 1 78 ? -5.088 0.531 0.923 1.00 97.31 78 VAL A C 1
ATOM 603 O O . VAL A 1 78 ? -4.418 -0.104 0.108 1.00 97.31 78 VAL A O 1
ATOM 606 N N . ASN A 1 79 ? -5.026 0.287 2.235 1.00 96.88 79 ASN A N 1
ATOM 607 C CA . ASN A 1 79 ? -4.075 -0.680 2.775 1.00 96.88 79 ASN A CA 1
ATOM 608 C C . ASN A 1 79 ? -4.444 -2.108 2.351 1.00 96.88 79 ASN A C 1
ATOM 610 O O . ASN A 1 79 ? -3.569 -2.847 1.906 1.00 96.88 79 ASN A O 1
ATOM 614 N N . THR A 1 80 ? -5.726 -2.487 2.410 1.00 96.44 80 THR A N 1
ATOM 615 C CA . THR A 1 80 ? -6.173 -3.822 1.986 1.00 96.44 80 THR A CA 1
ATOM 616 C C . THR A 1 80 ? -6.022 -4.025 0.480 1.00 96.44 80 THR A C 1
ATOM 618 O O . THR A 1 80 ? -5.508 -5.063 0.069 1.00 96.44 80 THR A O 1
ATOM 621 N N . ALA A 1 81 ? -6.389 -3.043 -0.350 1.00 96.62 81 ALA A N 1
ATOM 622 C CA . ALA A 1 81 ? -6.207 -3.130 -1.799 1.00 96.62 81 ALA A CA 1
ATOM 623 C C . ALA A 1 81 ? -4.734 -3.329 -2.172 1.00 96.62 81 ALA A C 1
ATOM 625 O O . ALA A 1 81 ? -4.416 -4.154 -3.024 1.00 96.62 81 ALA A O 1
ATOM 626 N N . MET A 1 82 ? -3.825 -2.629 -1.492 1.00 96.19 82 MET A N 1
ATOM 627 C CA . MET A 1 82 ? -2.397 -2.743 -1.764 1.00 96.19 82 MET A CA 1
ATOM 628 C C . MET A 1 82 ? -1.824 -4.111 -1.360 1.00 96.19 82 MET A C 1
ATOM 630 O O . MET A 1 82 ? -0.987 -4.669 -2.070 1.00 96.19 82 MET A O 1
ATOM 634 N N . VAL A 1 83 ? -2.306 -4.694 -0.258 1.00 96.25 83 VAL A N 1
ATOM 635 C CA . VAL A 1 83 ? -1.953 -6.071 0.132 1.00 96.25 83 VAL A CA 1
ATOM 636 C C . VAL A 1 83 ? -2.436 -7.069 -0.918 1.00 96.25 83 VAL A C 1
ATOM 638 O O . VAL A 1 83 ? -1.656 -7.907 -1.368 1.00 96.25 83 VAL A O 1
ATOM 641 N N . LEU A 1 84 ? -3.697 -6.955 -1.347 1.00 96.69 84 LEU A N 1
ATOM 642 C CA . LEU A 1 84 ? -4.262 -7.819 -2.385 1.00 96.69 84 LEU A CA 1
ATOM 643 C C . LEU A 1 84 ? -3.498 -7.691 -3.705 1.00 96.69 84 LE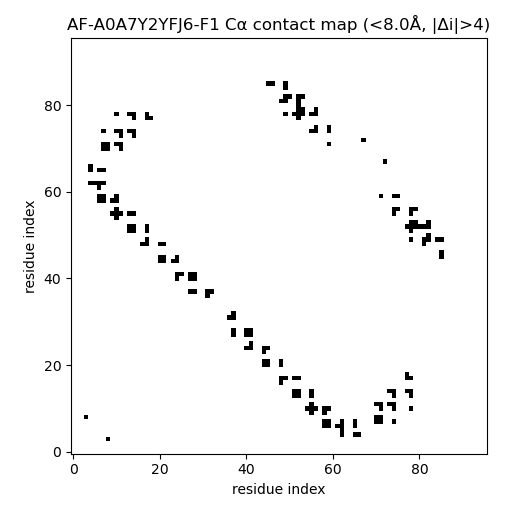U A C 1
ATOM 645 O O . LEU A 1 84 ? -3.226 -8.702 -4.347 1.00 96.69 84 LEU A O 1
ATOM 649 N N . LEU A 1 85 ? -3.098 -6.474 -4.078 1.00 93.88 85 LEU A N 1
ATOM 650 C CA . LEU A 1 85 ? -2.313 -6.221 -5.281 1.00 93.88 85 LEU A CA 1
ATOM 651 C C . LEU A 1 85 ? -0.950 -6.922 -5.233 1.00 93.88 85 LEU A C 1
ATOM 653 O O . LEU A 1 85 ? -0.590 -7.591 -6.198 1.00 93.88 85 LEU A O 1
ATOM 657 N N . ILE A 1 86 ? -0.204 -6.833 -4.123 1.00 92.88 86 ILE A N 1
ATOM 658 C CA . ILE A 1 86 ? 1.071 -7.563 -4.002 1.00 92.88 86 ILE A CA 1
ATOM 659 C C . ILE A 1 86 ? 0.856 -9.072 -4.056 1.00 92.88 86 ILE A C 1
ATOM 661 O O . ILE A 1 86 ? 1.614 -9.756 -4.740 1.00 92.88 86 ILE A O 1
ATOM 665 N N . ILE A 1 87 ? -0.164 -9.597 -3.372 1.00 94.06 87 ILE A N 1
ATOM 666 C CA . ILE A 1 87 ? -0.469 -11.033 -3.408 1.00 94.06 87 ILE A CA 1
ATOM 667 C C . ILE A 1 87 ? -0.766 -11.470 -4.847 1.00 94.06 87 ILE A C 1
ATOM 669 O O . ILE A 1 87 ? -0.215 -12.467 -5.305 1.00 94.06 87 ILE A O 1
ATOM 673 N N . ALA A 1 88 ? -1.574 -10.704 -5.583 1.00 93.81 88 ALA A N 1
ATOM 674 C CA . ALA A 1 88 ? -1.898 -10.990 -6.976 1.00 93.81 88 ALA A CA 1
ATOM 675 C C . ALA A 1 88 ? -0.657 -10.958 -7.882 1.00 93.81 88 ALA A C 1
ATOM 677 O O . ALA A 1 88 ? -0.473 -11.868 -8.687 1.00 93.81 88 ALA A O 1
ATOM 678 N N . ILE A 1 89 ? 0.218 -9.959 -7.725 1.00 90.31 89 ILE A N 1
ATOM 679 C CA . ILE A 1 89 ? 1.480 -9.870 -8.476 1.00 90.31 89 ILE A CA 1
ATOM 680 C C . ILE A 1 89 ? 2.376 -11.072 -8.165 1.00 90.31 89 ILE A C 1
ATOM 682 O O . ILE A 1 89 ? 2.925 -11.678 -9.081 1.00 90.31 89 ILE A O 1
ATOM 686 N N . PHE A 1 90 ? 2.505 -11.438 -6.888 1.00 89.12 90 PHE A N 1
ATOM 687 C CA . PHE A 1 90 ? 3.340 -12.560 -6.472 1.00 89.12 90 PHE A CA 1
ATOM 688 C C . PHE A 1 90 ? 2.823 -13.876 -7.054 1.00 89.12 90 PHE A C 1
ATOM 690 O O . PHE A 1 90 ? 3.585 -14.602 -7.683 1.00 89.12 90 PHE A O 1
ATOM 697 N N . ILE A 1 91 ? 1.5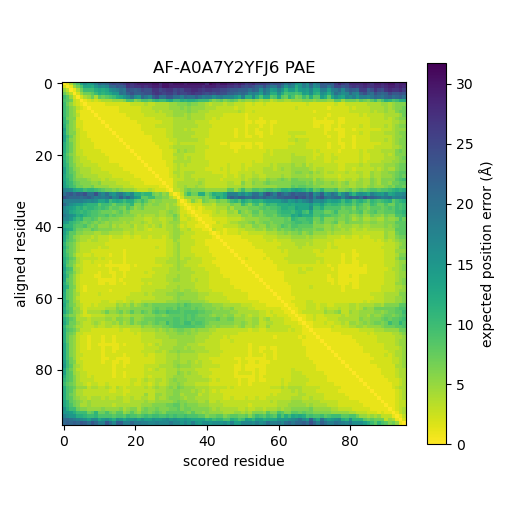17 -14.137 -6.931 1.00 91.88 91 ILE A N 1
ATOM 698 C CA . ILE A 1 91 ? 0.871 -15.315 -7.520 1.00 91.88 91 ILE A CA 1
ATOM 699 C C . ILE A 1 91 ? 1.082 -15.333 -9.037 1.00 91.88 91 ILE A C 1
ATOM 701 O O . ILE A 1 91 ? 1.528 -16.343 -9.580 1.00 91.88 91 ILE A O 1
ATOM 705 N N . SER A 1 92 ? 0.835 -14.209 -9.716 1.00 88.94 92 SER A N 1
ATOM 706 C CA . SER A 1 92 ? 1.019 -14.091 -11.164 1.00 88.94 92 SER A CA 1
ATOM 707 C C . SER A 1 92 ? 2.450 -14.395 -11.600 1.00 88.94 92 SER A C 1
ATOM 709 O O . SER A 1 92 ? 2.623 -14.994 -12.651 1.00 88.94 92 SER A O 1
ATOM 711 N N . ASN A 1 93 ? 3.455 -14.006 -10.814 1.00 85.00 93 ASN A N 1
ATOM 712 C CA . ASN A 1 93 ? 4.868 -14.243 -11.121 1.00 85.00 93 ASN A CA 1
ATOM 713 C C . ASN A 1 93 ? 5.371 -15.625 -10.657 1.00 85.00 93 ASN A C 1
ATOM 715 O O . ASN A 1 93 ? 6.520 -15.974 -10.900 1.00 85.00 93 ASN A O 1
ATOM 719 N N . THR A 1 94 ? 4.560 -16.381 -9.913 1.00 83.19 94 THR A N 1
ATOM 720 C CA . THR A 1 94 ? 4.860 -17.782 -9.562 1.00 83.19 94 THR A CA 1
ATOM 721 C C . THR A 1 94 ? 4.185 -18.783 -10.492 1.00 83.19 94 THR A C 1
ATOM 723 O O . THR A 1 94 ? 4.683 -19.894 -10.643 1.00 83.19 94 THR A O 1
ATOM 726 N N . LEU A 1 95 ? 3.042 -18.417 -11.080 1.00 71.38 95 LEU A N 1
ATOM 727 C CA . LEU A 1 95 ? 2.270 -19.281 -11.977 1.00 71.38 95 LEU A CA 1
ATOM 728 C C . LEU A 1 95 ? 2.664 -19.135 -13.457 1.00 71.38 95 LEU A C 1
ATOM 730 O O . LEU A 1 95 ? 2.319 -20.013 -14.245 1.00 71.38 95 LEU A O 1
ATOM 734 N N . TYR A 1 96 ? 3.363 -18.056 -13.821 1.00 51.75 96 TYR A N 1
ATOM 735 C CA . TYR A 1 96 ? 3.892 -17.761 -15.159 1.00 51.75 96 TYR A CA 1
ATOM 736 C C . TYR A 1 96 ? 5.386 -17.463 -15.076 1.00 51.75 96 TYR A C 1
ATOM 738 O O . TYR A 1 96 ? 6.093 -17.788 -16.056 1.00 51.75 96 TYR A O 1
#

Foldseek 3Di:
DQDPLVLLVVLLVLLVVLVVLQVQLVVQLVVDPDPVVNCVSNVVSLVVSLVSLVVSVVSLVVSVPHDDDPSNVSSCVSSVVSVVVVVVVVVVVVVD

Solvent-accessible surface area (backbone atoms only — not comparable to full-atom values): 4922 Å² total; per-residue (Å²): 131,84,76,76,50,68,35,33,53,54,14,26,55,42,31,52,50,33,54,50,37,50,49,52,17,52,52,46,41,73,73,44,89,49,71,72,59,26,50,52,45,34,48,52,37,51,54,53,31,20,55,46,9,50,53,16,45,55,37,35,62,77,31,60,89,50,81,90,46,72,55,41,51,50,17,48,53,49,10,49,52,31,35,52,48,48,52,51,51,51,50,54,66,72,78,103